Protein AF-A0A249NNW4-F1 (afdb_monomer_lite)

Foldseek 3Di:
DKDWDWDDDVRDIAIWIDDPVFQKIWGWDDPDPFKIKTFIDGVPDPDTDIDMDGDDPDPDDPPPDD

Sequence (66 aa):
MASLTTMPLYGVVSAAMIYDDQPIVDYFRRIDEQRIMGAMTVSGDDRIYFFELERVDEPLQRHASN

pLDDT: mean 92.45, std 13.35, range [40.75, 98.75]

Structure (mmCIF, N/CA/C/O backbone):
data_AF-A0A249NNW4-F1
#
_entry.id   AF-A0A249NNW4-F1
#
loop_
_atom_site.group_PDB
_atom_site.id
_atom_site.type_symbol
_atom_site.label_atom_id
_atom_site.label_alt_id
_atom_site.label_comp_id
_atom_site.label_asym_id
_atom_site.label_entity_id
_atom_site.label_seq_id
_atom_site.pdbx_PDB_ins_code
_atom_site.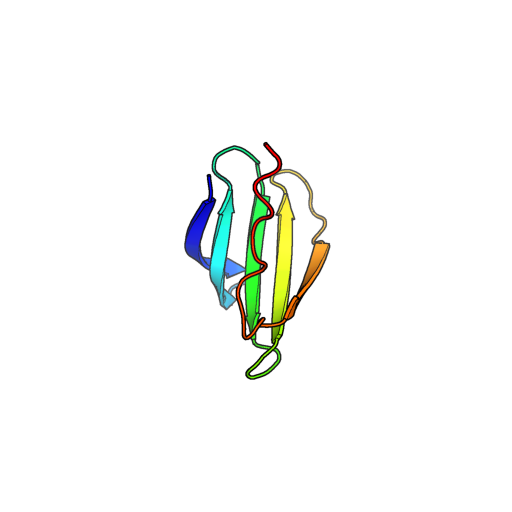Cartn_x
_atom_site.Cartn_y
_atom_site.Cartn_z
_atom_site.occupancy
_atom_site.B_iso_or_equiv
_atom_site.auth_seq_id
_atom_site.auth_comp_id
_atom_site.auth_asym_id
_atom_site.auth_atom_id
_atom_site.pdbx_PDB_model_num
ATOM 1 N N . MET A 1 1 ? 5.791 11.580 -9.275 1.00 91.00 1 MET A N 1
ATOM 2 C CA . MET A 1 1 ? 4.391 11.872 -8.871 1.00 91.00 1 MET A CA 1
ATOM 3 C C . MET A 1 1 ? 3.704 10.542 -8.561 1.00 91.00 1 MET A C 1
ATOM 5 O O . MET A 1 1 ? 4.374 9.512 -8.627 1.00 91.00 1 MET A O 1
ATOM 9 N N . ALA A 1 2 ? 2.452 10.544 -8.108 1.00 97.12 2 ALA A N 1
ATOM 10 C CA . ALA A 1 2 ? 1.709 9.305 -7.901 1.00 97.12 2 ALA A CA 1
ATOM 11 C C . ALA A 1 2 ? 0.228 9.508 -8.218 1.00 97.12 2 ALA A C 1
ATOM 13 O O . ALA A 1 2 ? -0.314 10.599 -8.022 1.00 97.12 2 ALA A O 1
ATOM 14 N N . SER A 1 3 ? -0.422 8.448 -8.685 1.00 98.00 3 SER A N 1
ATOM 15 C CA . SER A 1 3 ? -1.848 8.440 -9.003 1.00 98.00 3 SER A CA 1
ATOM 16 C C . SER A 1 3 ? -2.557 7.283 -8.307 1.00 98.00 3 SER A C 1
ATOM 18 O O . SER A 1 3 ? -1.948 6.259 -7.997 1.00 98.00 3 SER A O 1
ATOM 20 N N . LEU A 1 4 ? -3.852 7.458 -8.040 1.00 98.31 4 LEU A N 1
ATOM 21 C CA . LEU A 1 4 ? -4.695 6.425 -7.449 1.00 98.31 4 LEU A CA 1
ATOM 22 C C . LEU A 1 4 ? -5.596 5.821 -8.525 1.00 98.31 4 LEU A C 1
ATOM 24 O O . LEU A 1 4 ? -6.283 6.541 -9.249 1.00 98.31 4 LEU A O 1
ATOM 28 N N . THR A 1 5 ? -5.623 4.497 -8.596 1.00 98.12 5 THR A N 1
ATOM 29 C CA . THR A 1 5 ? -6.498 3.740 -9.491 1.00 98.12 5 THR A CA 1
ATOM 30 C C . THR A 1 5 ? -7.097 2.536 -8.765 1.00 98.12 5 THR A C 1
ATOM 32 O O . THR A 1 5 ? -6.838 2.307 -7.585 1.00 98.12 5 THR A O 1
ATOM 35 N N . THR A 1 6 ? -7.940 1.773 -9.453 1.00 98.31 6 THR A N 1
ATOM 36 C CA . THR A 1 6 ? -8.531 0.532 -8.948 1.00 98.31 6 THR A CA 1
ATOM 37 C C . THR A 1 6 ? -7.942 -0.652 -9.708 1.00 98.31 6 THR A C 1
ATOM 39 O O . THR A 1 6 ? -8.115 -0.748 -10.922 1.00 98.31 6 THR A O 1
ATOM 42 N N . MET A 1 7 ? -7.244 -1.551 -9.010 1.00 97.81 7 MET A N 1
ATOM 43 C CA . MET A 1 7 ? -6.530 -2.684 -9.613 1.00 97.81 7 MET A CA 1
ATOM 44 C C . MET A 1 7 ? -6.637 -3.954 -8.758 1.00 97.81 7 MET A C 1
ATOM 46 O O . MET A 1 7 ? -6.800 -3.867 -7.538 1.00 97.81 7 MET A O 1
ATOM 50 N N . PRO A 1 8 ? -6.563 -5.148 -9.373 1.00 97.50 8 PRO A N 1
ATOM 51 C CA . PRO A 1 8 ? -6.519 -6.403 -8.640 1.00 97.50 8 PRO A CA 1
ATOM 52 C C . PRO A 1 8 ? -5.111 -6.728 -8.125 1.00 97.50 8 PRO A C 1
ATOM 54 O O . PRO A 1 8 ? -4.144 -6.658 -8.877 1.00 97.50 8 PRO A O 1
ATOM 57 N N . LEU A 1 9 ? -5.026 -7.200 -6.880 1.00 96.25 9 LEU A N 1
ATOM 58 C CA . LEU A 1 9 ? -3.888 -7.968 -6.364 1.00 96.25 9 LEU A CA 1
ATOM 59 C C . LEU A 1 9 ? -4.399 -9.359 -5.983 1.00 96.25 9 LEU A C 1
ATOM 61 O O . LEU A 1 9 ? -5.374 -9.474 -5.239 1.00 96.25 9 LEU A O 1
ATOM 65 N N . TYR A 1 10 ? -3.785 -10.409 -6.536 1.00 94.75 10 TYR A N 1
ATOM 66 C CA . TYR A 1 10 ? -4.237 -11.801 -6.383 1.00 94.75 10 TYR A CA 1
ATOM 67 C C . TYR A 1 10 ? -5.739 -12.002 -6.660 1.00 94.75 10 TYR A C 1
ATOM 69 O O . TYR A 1 10 ? -6.443 -12.701 -5.936 1.00 94.75 10 TYR A O 1
ATOM 77 N N . GLY A 1 11 ? -6.247 -11.354 -7.713 1.00 96.69 11 GLY A N 1
ATOM 78 C CA . GLY A 1 11 ? -7.641 -11.476 -8.155 1.00 96.69 11 GLY A CA 1
ATOM 79 C C . GLY A 1 11 ? -8.654 -10.653 -7.355 1.00 96.69 11 GLY A C 1
ATOM 80 O O . GLY A 1 11 ? -9.819 -10.596 -7.738 1.00 96.69 11 GLY A O 1
ATOM 81 N N . VAL A 1 12 ? -8.236 -9.968 -6.289 1.00 96.50 12 VAL A N 1
ATOM 82 C CA . VAL A 1 12 ? -9.130 -9.124 -5.494 1.00 96.50 12 VAL A CA 1
ATOM 83 C C . VAL A 1 12 ? -8.868 -7.659 -5.830 1.00 96.50 12 VAL A C 1
ATOM 85 O O . VAL A 1 12 ? -7.759 -7.162 -5.661 1.00 96.50 12 VAL A O 1
ATOM 88 N N . VAL A 1 13 ? -9.897 -6.936 -6.264 1.00 98.06 13 VAL A N 1
ATOM 89 C CA . VAL A 1 13 ? -9.808 -5.516 -6.641 1.00 98.06 13 VAL A CA 1
ATOM 90 C C . VAL A 1 13 ? -9.752 -4.606 -5.406 1.00 98.06 13 VAL A C 1
ATOM 92 O O . VAL A 1 13 ? -10.443 -4.858 -4.413 1.00 98.06 13 VAL A O 1
ATOM 95 N N . SER A 1 14 ? -8.913 -3.570 -5.443 1.00 98.19 14 SER A N 1
ATOM 96 C CA . SER A 1 14 ? -8.837 -2.507 -4.432 1.00 98.19 14 SER A CA 1
ATOM 97 C C . SER A 1 14 ? -8.258 -1.211 -5.001 1.00 98.19 14 SER A C 1
ATOM 99 O O . SER A 1 14 ? -7.785 -1.182 -6.137 1.00 98.19 14 SER A O 1
ATOM 101 N N . ALA A 1 15 ? -8.277 -0.142 -4.200 1.00 98.62 15 ALA A N 1
ATOM 102 C CA . ALA A 1 15 ? -7.490 1.049 -4.492 1.00 98.62 15 ALA A CA 1
ATOM 103 C C . ALA A 1 15 ? -5.996 0.694 -4.514 1.00 98.62 15 ALA A C 1
ATOM 105 O O . ALA A 1 15 ? -5.527 -0.075 -3.668 1.00 98.62 15 ALA A O 1
ATOM 106 N N . ALA A 1 16 ? -5.273 1.253 -5.476 1.00 98.56 16 ALA A N 1
ATOM 107 C CA . ALA A 1 16 ? -3.841 1.085 -5.633 1.00 98.56 16 ALA A CA 1
ATOM 108 C C . ALA A 1 16 ? -3.197 2.422 -6.003 1.00 98.56 16 ALA A C 1
ATOM 110 O O . ALA A 1 16 ? -3.730 3.149 -6.847 1.00 98.56 16 ALA A O 1
ATOM 111 N N . MET A 1 17 ? -2.072 2.747 -5.371 1.00 98.62 17 MET A N 1
ATOM 112 C CA . MET A 1 17 ? -1.269 3.923 -5.694 1.00 98.62 17 MET A CA 1
ATOM 113 C C . MET A 1 17 ? -0.087 3.513 -6.568 1.00 98.62 17 MET A C 1
ATOM 115 O O . MET A 1 17 ? 0.687 2.634 -6.195 1.00 98.62 17 MET A O 1
ATOM 119 N N . ILE A 1 18 ? 0.032 4.144 -7.733 1.00 98.25 18 ILE A N 1
ATOM 120 C CA . ILE A 1 18 ? 1.101 3.906 -8.706 1.00 98.25 18 ILE A CA 1
ATOM 121 C C . ILE A 1 18 ? 2.046 5.096 -8.667 1.00 98.25 18 ILE A C 1
ATOM 123 O O . ILE A 1 18 ? 1.600 6.242 -8.776 1.00 98.25 18 ILE A O 1
ATOM 127 N N . TYR A 1 19 ? 3.338 4.819 -8.533 1.00 98.00 19 TYR A N 1
ATOM 128 C CA . TYR A 1 19 ? 4.380 5.833 -8.598 1.00 98.00 19 TYR A CA 1
ATOM 129 C C . TYR A 1 19 ? 4.865 5.997 -10.037 1.00 98.00 19 TYR A C 1
ATOM 131 O O . TYR A 1 19 ? 5.211 5.023 -10.695 1.00 98.00 19 TYR A O 1
ATOM 139 N N . ASP A 1 20 ? 4.922 7.236 -10.520 1.00 95.94 20 ASP A N 1
ATOM 140 C CA . ASP A 1 20 ? 5.303 7.500 -11.916 1.00 95.94 20 ASP A CA 1
ATOM 141 C C . ASP A 1 20 ? 6.809 7.295 -12.152 1.00 95.94 20 ASP A C 1
ATOM 143 O O . ASP A 1 20 ? 7.231 6.841 -13.212 1.00 95.94 20 ASP A O 1
ATOM 147 N N . ASP A 1 21 ? 7.622 7.614 -11.141 1.00 97.25 21 ASP A N 1
ATOM 148 C CA . ASP A 1 21 ? 9.088 7.651 -11.241 1.00 97.25 21 ASP A CA 1
ATOM 149 C C . ASP A 1 21 ? 9.765 6.426 -10.600 1.00 97.25 21 ASP A C 1
ATOM 151 O O . ASP A 1 21 ? 10.992 6.324 -10.578 1.00 97.25 21 ASP A O 1
ATOM 155 N N . GLN A 1 22 ? 8.983 5.510 -10.020 1.00 97.19 22 GLN A N 1
ATOM 156 C CA . GLN A 1 22 ? 9.476 4.329 -9.311 1.00 97.19 22 GLN A CA 1
ATOM 157 C C . GLN A 1 22 ? 8.653 3.111 -9.732 1.00 97.19 22 GLN A C 1
ATOM 159 O O . GLN A 1 22 ? 7.441 3.234 -9.874 1.00 97.19 22 GLN A O 1
ATOM 164 N N . PRO A 1 23 ? 9.258 1.921 -9.892 1.00 97.31 23 PRO A N 1
ATOM 165 C CA . PRO A 1 23 ? 8.551 0.712 -10.317 1.00 97.31 23 PRO A CA 1
ATOM 166 C C . PRO A 1 23 ? 7.710 0.094 -9.182 1.00 97.31 23 PRO A C 1
ATOM 168 O O . PRO A 1 23 ? 7.742 -1.120 -8.985 1.00 97.31 23 PRO A O 1
ATOM 171 N N . ILE A 1 24 ? 7.000 0.928 -8.419 1.00 98.31 24 ILE A N 1
ATOM 172 C CA . ILE A 1 24 ? 6.302 0.592 -7.179 1.00 98.31 24 ILE A CA 1
ATOM 173 C C . ILE A 1 24 ? 4.794 0.748 -7.365 1.00 98.31 24 ILE A C 1
ATOM 175 O O . ILE A 1 24 ? 4.318 1.748 -7.912 1.00 98.31 24 ILE A O 1
ATOM 179 N N . VAL A 1 25 ? 4.049 -0.230 -6.851 1.00 98.56 25 VAL A N 1
ATOM 180 C CA . VAL A 1 25 ? 2.594 -0.150 -6.690 1.00 98.56 25 VAL A CA 1
ATOM 181 C C . VAL A 1 25 ? 2.218 -0.577 -5.278 1.00 98.56 25 VAL A C 1
ATOM 183 O O . VAL A 1 25 ? 2.556 -1.691 -4.868 1.00 98.56 25 VAL A O 1
ATOM 186 N N . ASP A 1 26 ? 1.473 0.282 -4.583 1.00 98.75 26 ASP A N 1
ATOM 187 C CA . ASP A 1 26 ? 0.915 0.012 -3.258 1.00 98.75 26 ASP A CA 1
ATOM 188 C C . ASP A 1 26 ? -0.567 -0.334 -3.372 1.00 98.75 26 ASP A C 1
ATOM 190 O O . ASP A 1 26 ? -1.378 0.511 -3.747 1.00 98.75 26 ASP A O 1
ATOM 194 N N . TYR A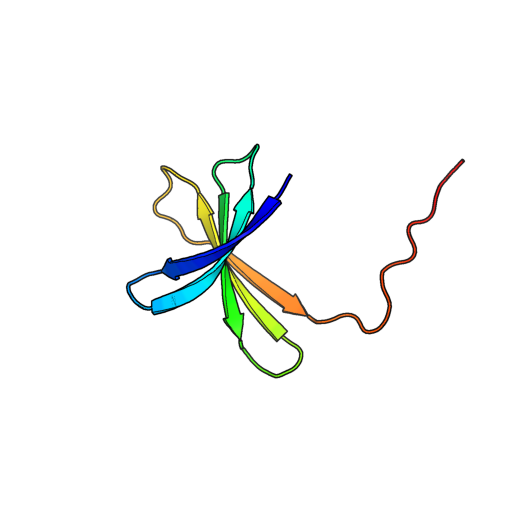 1 27 ? -0.945 -1.562 -3.026 1.00 98.69 27 TYR A N 1
ATOM 195 C CA . TYR A 1 27 ? -2.341 -2.003 -3.006 1.00 98.69 27 TYR A CA 1
ATOM 196 C C . TYR A 1 27 ? -2.921 -1.867 -1.598 1.00 98.69 27 TYR A C 1
ATOM 198 O O . TYR A 1 27 ? -2.363 -2.412 -0.646 1.00 98.69 27 TYR A O 1
ATOM 206 N N . PHE A 1 28 ? -4.069 -1.203 -1.456 1.00 98.69 28 PHE A N 1
ATOM 207 C CA . PHE A 1 28 ? -4.646 -0.910 -0.144 1.00 98.69 28 PHE A CA 1
ATOM 208 C C . PHE A 1 28 ? -5.810 -1.821 0.238 1.00 98.69 28 PHE A C 1
ATOM 210 O O . PHE A 1 28 ? -6.731 -2.063 -0.543 1.00 98.69 28 PHE A O 1
ATOM 217 N N . ARG A 1 29 ? -5.831 -2.259 1.497 1.00 97.81 29 ARG A N 1
ATOM 218 C CA . ARG A 1 29 ? -6.955 -2.973 2.114 1.00 97.81 29 ARG A CA 1
ATOM 2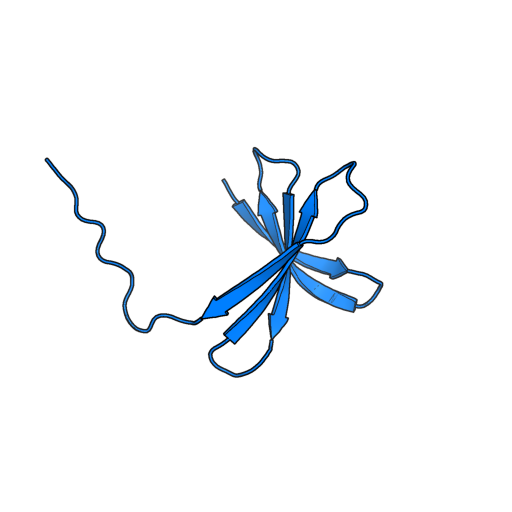19 C C . ARG A 1 29 ? -7.378 -2.293 3.401 1.00 97.81 29 ARG A C 1
ATOM 221 O O . ARG A 1 29 ? -6.542 -1.928 4.217 1.00 97.81 29 ARG A O 1
ATOM 228 N N . ARG A 1 30 ? -8.689 -2.156 3.597 1.00 97.56 30 ARG A N 1
ATOM 229 C CA . ARG A 1 30 ? -9.243 -1.618 4.840 1.00 97.56 30 ARG A CA 1
ATOM 230 C C . ARG A 1 30 ? -9.023 -2.614 5.980 1.00 97.56 30 ARG A C 1
ATOM 232 O O . ARG A 1 30 ? -9.429 -3.766 5.843 1.00 97.56 30 ARG A O 1
ATOM 239 N N . ILE A 1 31 ? -8.423 -2.152 7.075 1.00 98.25 31 ILE A N 1
ATOM 240 C CA . ILE A 1 31 ? -8.371 -2.882 8.348 1.00 98.25 31 ILE A CA 1
ATOM 241 C C . ILE A 1 31 ? -9.614 -2.498 9.157 1.00 98.25 31 ILE A C 1
ATOM 243 O O . ILE A 1 31 ? -10.432 -3.353 9.486 1.00 98.25 31 ILE A O 1
ATOM 247 N N . ASP A 1 32 ? -9.797 -1.196 9.382 1.00 98.06 32 ASP A N 1
ATOM 248 C CA . ASP A 1 32 ? -10.953 -0.593 10.048 1.00 98.06 32 ASP A CA 1
ATOM 249 C C . ASP A 1 32 ? -11.233 0.820 9.490 1.00 98.06 32 ASP A C 1
ATOM 251 O O . ASP A 1 32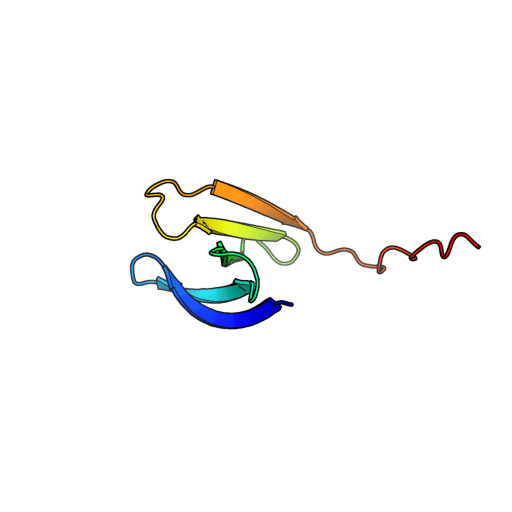 ? -10.816 1.151 8.380 1.00 98.06 32 ASP A O 1
ATOM 255 N N . GLU A 1 33 ? -12.009 1.641 10.200 1.00 97.31 33 GLU A N 1
ATOM 256 C CA . GLU A 1 33 ? -12.385 2.993 9.760 1.00 97.31 33 GLU A CA 1
ATOM 257 C C . GLU A 1 33 ? -11.201 3.971 9.681 1.00 97.31 33 GLU A C 1
ATOM 259 O O . GLU A 1 33 ? -11.241 4.929 8.899 1.00 97.31 33 GLU A O 1
ATOM 264 N N . GLN A 1 34 ? -10.145 3.721 10.458 1.00 97.25 34 GLN A N 1
ATOM 265 C CA . GLN A 1 34 ? -9.000 4.616 10.611 1.00 97.25 34 GLN A CA 1
ATOM 266 C C . GLN A 1 34 ? -7.724 4.068 9.980 1.00 97.25 34 GLN A C 1
ATOM 268 O O . GLN A 1 34 ? -6.799 4.837 9.730 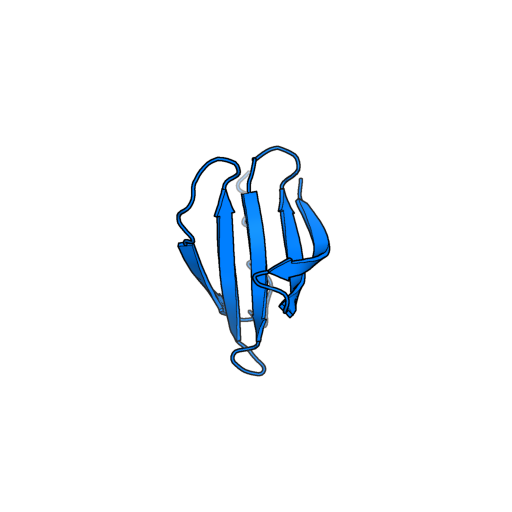1.00 97.25 34 GLN A O 1
ATOM 273 N N . ARG A 1 35 ? -7.662 2.764 9.699 1.00 98.25 35 ARG A N 1
ATOM 274 C CA . ARG A 1 35 ? -6.418 2.104 9.295 1.00 98.25 35 ARG A CA 1
ATOM 275 C C . ARG A 1 35 ? -6.566 1.306 8.011 1.00 98.25 35 ARG A C 1
ATOM 277 O O . ARG A 1 35 ? -7.568 0.618 7.772 1.00 98.25 35 ARG A O 1
ATOM 284 N N . ILE A 1 36 ? -5.525 1.367 7.188 1.00 98.56 36 ILE A N 1
ATOM 285 C CA . ILE A 1 36 ? -5.397 0.568 5.971 1.00 98.56 36 ILE A CA 1
ATOM 286 C C . ILE A 1 36 ? -4.048 -0.147 5.937 1.00 98.56 36 ILE A C 1
ATOM 288 O O . ILE A 1 36 ? -3.026 0.398 6.340 1.00 98.56 36 ILE A O 1
ATOM 292 N N . MET A 1 37 ? -4.058 -1.367 5.412 1.00 98.50 37 MET A N 1
ATOM 293 C CA . MET A 1 37 ? -2.861 -2.128 5.074 1.00 98.50 37 MET A CA 1
ATOM 294 C C . MET A 1 37 ? -2.455 -1.801 3.637 1.00 98.50 37 MET A C 1
ATOM 296 O O . MET A 1 37 ? -3.295 -1.873 2.737 1.00 98.50 37 MET A O 1
ATOM 300 N N . GLY A 1 38 ? -1.184 -1.488 3.420 1.00 98.62 38 GLY A N 1
ATOM 301 C CA . GLY A 1 38 ? -0.545 -1.402 2.114 1.00 98.62 38 GLY A CA 1
ATOM 302 C C . GLY A 1 38 ? 0.249 -2.670 1.820 1.00 98.62 38 GLY A C 1
ATOM 303 O O . GLY A 1 38 ? 1.053 -3.106 2.639 1.00 98.62 38 GLY A O 1
ATOM 304 N N . ALA A 1 39 ? 0.017 -3.264 0.653 1.00 98.50 39 ALA A N 1
ATOM 305 C CA . ALA A 1 39 ? 0.863 -4.299 0.073 1.00 98.50 39 ALA A CA 1
ATOM 306 C C . ALA A 1 39 ? 1.668 -3.670 -1.071 1.00 98.50 39 ALA A C 1
ATOM 308 O O . ALA A 1 39 ? 1.112 -3.390 -2.132 1.00 98.50 39 ALA A O 1
ATOM 309 N N . MET A 1 40 ? 2.953 -3.427 -0.841 1.00 98.56 40 MET A N 1
ATOM 310 C CA . MET A 1 40 ? 3.876 -2.830 -1.801 1.00 98.56 40 MET A CA 1
ATOM 311 C C . MET A 1 40 ? 4.506 -3.914 -2.669 1.00 98.56 40 MET A C 1
ATOM 313 O O . MET A 1 40 ? 5.088 -4.877 -2.162 1.00 98.56 40 MET A O 1
ATOM 317 N N . THR A 1 41 ? 4.433 -3.716 -3.979 1.00 98.38 41 THR A N 1
ATOM 318 C CA . THR A 1 41 ? 5.117 -4.543 -4.980 1.00 98.38 41 THR A CA 1
ATOM 319 C C . THR A 1 41 ? 6.149 -3.710 -5.720 1.00 98.38 41 THR A C 1
ATOM 321 O O . THR A 1 41 ? 5.938 -2.515 -5.935 1.00 98.38 41 THR A O 1
ATOM 324 N N . VAL A 1 42 ? 7.246 -4.346 -6.129 1.00 98.19 42 VAL A N 1
ATOM 325 C CA . VAL A 1 42 ? 8.266 -3.735 -6.985 1.00 98.19 42 VAL A CA 1
ATOM 326 C C . VAL A 1 42 ? 8.362 -4.560 -8.262 1.00 98.19 42 VAL A C 1
ATOM 328 O O . VAL A 1 42 ? 8.490 -5.779 -8.207 1.00 98.19 42 VAL A O 1
ATOM 331 N N . SER A 1 43 ? 8.289 -3.919 -9.427 1.00 96.31 43 SER A N 1
ATOM 332 C CA . SER A 1 43 ? 8.380 -4.647 -10.700 1.00 96.31 43 SER A CA 1
ATOM 333 C C . SER A 1 43 ? 9.720 -5.383 -10.804 1.00 96.31 43 SER A C 1
ATOM 335 O O . SER A 1 43 ? 10.776 -4.759 -10.715 1.00 96.31 43 SER A O 1
ATOM 337 N N . GLY A 1 44 ? 9.676 -6.701 -11.015 1.00 96.62 44 GLY A N 1
ATOM 338 C CA . GLY A 1 44 ? 10.867 -7.559 -11.069 1.00 96.62 44 GLY A CA 1
ATOM 339 C C . GLY A 1 44 ? 11.328 -8.115 -9.716 1.00 96.62 44 GLY A C 1
ATOM 340 O O . GLY A 1 44 ? 12.351 -8.794 -9.672 1.00 96.62 44 GLY A O 1
ATOM 341 N N . ASP A 1 45 ? 10.589 -7.858 -8.636 1.00 97.12 45 ASP A N 1
ATOM 342 C CA . ASP A 1 45 ? 10.795 -8.470 -7.324 1.00 97.12 45 ASP A CA 1
ATOM 343 C C . ASP A 1 45 ? 9.535 -9.245 -6.917 1.00 97.12 45 ASP A C 1
ATOM 345 O O . ASP A 1 45 ? 8.441 -8.686 -6.852 1.00 97.12 45 ASP A O 1
ATOM 349 N N . ASP A 1 46 ? 9.689 -10.536 -6.624 1.00 95.31 46 ASP A N 1
ATOM 350 C CA . ASP A 1 46 ? 8.573 -11.405 -6.228 1.00 95.31 46 ASP A CA 1
ATOM 351 C C . ASP A 1 46 ? 8.126 -11.175 -4.774 1.00 95.31 46 ASP A C 1
ATOM 353 O O . ASP A 1 46 ? 7.124 -11.735 -4.316 1.00 95.31 46 ASP A O 1
ATOM 357 N N . ARG A 1 47 ? 8.874 -10.377 -4.005 1.00 97.44 47 ARG A N 1
ATOM 358 C CA . ARG A 1 47 ? 8.536 -10.066 -2.616 1.00 97.44 47 ARG A CA 1
ATOM 359 C C . ARG A 1 47 ? 7.428 -9.023 -2.544 1.00 97.44 47 ARG A C 1
ATOM 361 O O . ARG A 1 47 ? 7.387 -8.059 -3.303 1.00 97.44 47 ARG A O 1
ATOM 368 N N . ILE A 1 48 ? 6.578 -9.186 -1.535 1.00 97.50 48 ILE A N 1
ATOM 369 C CA . ILE A 1 48 ? 5.592 -8.184 -1.137 1.00 97.50 48 ILE A CA 1
ATOM 370 C C . ILE A 1 48 ? 5.991 -7.644 0.224 1.00 97.50 48 ILE A C 1
ATOM 372 O O . ILE A 1 48 ? 6.216 -8.410 1.165 1.00 97.50 48 ILE A O 1
ATOM 376 N N . TYR A 1 49 ? 6.054 -6.324 0.323 1.00 98.25 49 TYR A N 1
ATOM 377 C CA . TYR A 1 49 ? 6.283 -5.632 1.582 1.00 98.25 49 TYR A CA 1
ATOM 378 C C . TYR A 1 49 ? 4.964 -5.098 2.115 1.00 98.25 49 TYR A C 1
ATOM 380 O O . TYR A 1 49 ? 4.093 -4.695 1.348 1.00 98.25 49 TYR A O 1
ATOM 388 N N . PHE A 1 50 ? 4.823 -5.088 3.435 1.00 98.31 50 PHE A N 1
ATOM 389 C CA . PHE A 1 50 ? 3.606 -4.634 4.090 1.00 98.31 50 PHE A CA 1
ATOM 390 C C . PHE A 1 50 ? 3.890 -3.425 4.966 1.00 98.31 50 PHE A C 1
ATOM 392 O O . PHE A 1 50 ? 4.918 -3.366 5.642 1.00 98.31 50 PHE A O 1
ATOM 399 N N . PHE A 1 51 ? 2.958 -2.482 4.962 1.00 98.62 51 PHE A N 1
ATOM 400 C CA . PHE A 1 51 ? 2.959 -1.325 5.844 1.00 98.62 51 PHE A CA 1
ATOM 401 C C . PHE A 1 51 ? 1.527 -0.974 6.237 1.00 98.62 51 PHE A C 1
ATOM 403 O O . PHE A 1 51 ? 0.571 -1.353 5.565 1.00 98.62 51 PHE A O 1
ATOM 410 N N . GLU A 1 52 ? 1.375 -0.232 7.323 1.00 98.50 52 GLU A N 1
ATOM 411 C CA . GLU A 1 52 ? 0.082 0.250 7.794 1.00 98.50 52 GLU A CA 1
ATOM 412 C C . GLU A 1 52 ? 0.061 1.774 7.706 1.00 98.50 52 GLU A C 1
ATOM 414 O O . GLU A 1 52 ? 1.051 2.433 8.029 1.00 98.50 52 GLU A O 1
ATOM 419 N N . LEU A 1 53 ? -1.058 2.327 7.245 1.00 98.06 53 LEU A N 1
ATOM 420 C CA . LEU A 1 53 ? -1.332 3.756 7.322 1.00 98.06 53 LEU A CA 1
ATOM 421 C C . LEU A 1 53 ? -2.496 3.982 8.273 1.00 98.06 53 LEU A C 1
ATOM 423 O O . LEU A 1 53 ? -3.530 3.317 8.174 1.00 98.06 53 LEU A O 1
ATOM 427 N N . GLU A 1 54 ? -2.329 4.967 9.142 1.00 97.19 54 GLU A N 1
ATOM 428 C CA . GLU A 1 54 ? -3.364 5.482 10.024 1.00 97.19 54 GLU A CA 1
ATOM 429 C C . GLU A 1 54 ? -3.814 6.855 9.521 1.00 97.19 54 GLU A C 1
ATOM 431 O O . GLU A 1 54 ? -3.008 7.673 9.062 1.00 97.19 54 GLU A O 1
ATOM 436 N N . ARG A 1 55 ? -5.121 7.102 9.568 1.00 95.44 55 ARG A N 1
ATOM 437 C CA . ARG A 1 55 ? -5.692 8.408 9.264 1.00 95.44 55 ARG A CA 1
ATOM 438 C C . ARG A 1 55 ? -5.227 9.415 10.314 1.00 95.44 55 ARG A C 1
ATOM 440 O O . ARG A 1 55 ? -5.418 9.211 11.503 1.00 95.44 55 ARG A O 1
ATOM 447 N N . VAL A 1 56 ? -4.684 10.535 9.851 1.00 93.12 56 VAL A N 1
ATOM 448 C CA . VAL A 1 56 ? -4.442 11.714 10.689 1.00 93.12 56 VAL A CA 1
ATOM 449 C C . VAL A 1 56 ? -5.626 12.674 10.576 1.00 93.12 56 VAL A C 1
ATOM 451 O O . VAL A 1 56 ? -6.105 12.929 9.468 1.00 93.12 56 VAL A O 1
ATOM 454 N N . ASP A 1 57 ? -6.095 13.196 11.709 1.00 86.94 57 ASP A N 1
ATOM 455 C CA . ASP A 1 57 ? -7.204 14.162 11.756 1.00 86.94 57 ASP A CA 1
ATOM 456 C C . ASP A 1 57 ? -6.781 15.550 11.257 1.00 86.94 57 ASP A C 1
ATOM 458 O O . ASP A 1 57 ? -7.545 16.241 10.582 1.00 86.94 57 ASP A O 1
ATOM 462 N N . GLU A 1 58 ? -5.534 15.937 11.533 1.00 83.88 58 GLU A N 1
ATOM 463 C CA . GLU A 1 58 ? -4.934 17.173 11.042 1.00 83.88 58 GLU A CA 1
ATOM 464 C C . GLU A 1 58 ? -3.759 16.865 10.104 1.00 83.88 58 GLU A C 1
ATOM 466 O O . GLU A 1 58 ? -2.901 16.036 10.429 1.00 83.88 58 GLU A O 1
ATOM 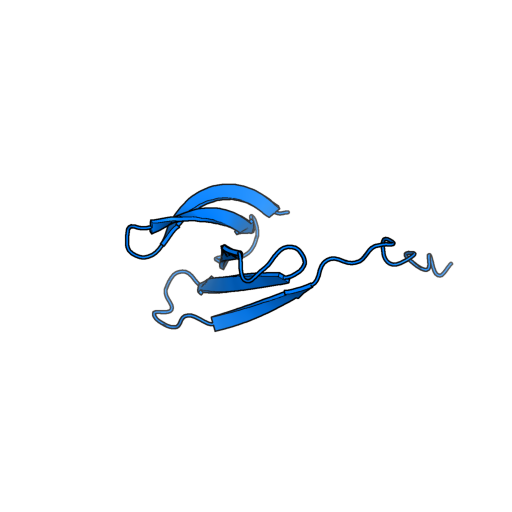471 N N . PRO A 1 59 ? -3.668 17.531 8.938 1.00 73.25 59 PRO A N 1
ATOM 472 C CA . PRO A 1 59 ? -2.490 17.425 8.094 1.00 73.25 59 PRO A CA 1
ATOM 473 C C . PRO A 1 59 ? -1.259 17.903 8.866 1.00 73.25 59 PRO A C 1
ATOM 475 O O . PRO A 1 59 ? -1.283 18.984 9.456 1.00 73.25 59 PRO A O 1
ATOM 478 N N . LEU A 1 60 ? -0.163 17.141 8.802 1.00 70.94 60 LEU A N 1
ATOM 479 C CA . LEU A 1 60 ? 1.147 17.595 9.274 1.00 70.94 60 LEU A CA 1
ATOM 480 C C . LEU A 1 60 ? 1.421 18.999 8.716 1.00 70.94 60 LEU A C 1
ATOM 482 O O . LEU A 1 60 ? 1.550 19.176 7.499 1.00 70.94 60 LEU A O 1
ATOM 486 N N . GLN A 1 61 ? 1.496 19.997 9.603 1.00 67.25 61 GLN A N 1
ATOM 487 C CA . GLN A 1 61 ? 1.895 21.345 9.220 1.00 67.25 61 GLN A CA 1
ATOM 488 C C . GLN A 1 61 ? 3.300 21.250 8.631 1.00 67.25 61 GLN A C 1
ATOM 490 O O . GLN A 1 61 ? 4.262 20.899 9.314 1.00 67.25 61 GLN A O 1
ATOM 495 N N . ARG A 1 62 ? 3.428 21.530 7.332 1.00 65.31 62 ARG A N 1
ATOM 496 C CA . ARG A 1 62 ? 4.741 21.628 6.703 1.00 65.31 62 ARG A CA 1
ATOM 497 C C . ARG A 1 62 ? 5.424 22.851 7.301 1.00 65.31 62 ARG A C 1
ATOM 499 O O . ARG A 1 62 ? 5.060 23.975 6.964 1.00 65.31 62 ARG A O 1
ATOM 506 N N . HIS A 1 63 ? 6.396 22.644 8.185 1.00 53.34 63 HIS A N 1
ATOM 507 C CA . HIS A 1 63 ? 7.314 23.706 8.572 1.00 53.34 63 HIS A CA 1
ATOM 508 C C . HIS A 1 63 ? 8.064 24.148 7.313 1.00 53.34 63 HIS A C 1
ATOM 510 O O . HIS A 1 63 ? 8.989 23.479 6.855 1.00 53.34 63 HIS A O 1
ATOM 516 N N . ALA A 1 64 ? 7.632 25.258 6.719 1.00 50.69 64 ALA A N 1
ATOM 517 C CA . ALA A 1 64 ? 8.442 25.989 5.765 1.00 50.69 64 ALA A CA 1
ATOM 518 C C . ALA A 1 64 ? 9.589 26.619 6.561 1.00 50.69 64 ALA A C 1
ATOM 520 O O . ALA A 1 64 ? 9.436 27.683 7.154 1.00 50.69 64 ALA A O 1
ATOM 521 N N . SER A 1 65 ? 10.716 25.917 6.650 1.00 48.22 65 SER A N 1
ATOM 522 C CA . SER A 1 65 ? 11.973 26.537 7.047 1.00 48.22 65 SER A CA 1
ATOM 523 C C . SER A 1 65 ? 12.377 27.504 5.936 1.00 48.22 65 SER A C 1
ATOM 525 O O . SER A 1 65 ? 12.666 27.070 4.822 1.00 48.22 65 SER A O 1
ATOM 527 N N . ASN A 1 66 ? 12.362 28.799 6.239 1.00 40.75 66 ASN A N 1
ATOM 528 C CA . ASN A 1 66 ? 13.114 29.819 5.520 1.00 40.75 66 ASN A CA 1
ATOM 529 C C . ASN A 1 66 ? 13.898 30.636 6.541 1.00 40.75 66 ASN A C 1
ATOM 531 O O . ASN A 1 66 ? 13.279 31.004 7.566 1.00 40.75 66 ASN A O 1
#

Secondary structure (DSSP, 8-state):
-EEEEEEEETTEEEEEEEESSSSEEEEEEESSSSEEEEEEEETTEEEEEEEEEE--SS--------

Radius of gyration: 14.06 Å; chains: 1; bounding box: 26×42×24 Å